Protein AF-A0A820MGD9-F1 (afdb_monomer_lite)

Organism: NCBI:txid433720

InterPro domains:
  IPR023214 HAD superfamily [G3DSA:3.40.50.1000] (1-64)
  IPR036412 HAD-like superfamily [SSF56784] (18-105)
  IPR050324 CDP-alcohol phosphatidyltransferase class-I [PTHR14269] (6-90)

Secondary structure (DSSP, 8-state):
--TT-TTS--SS--S-----EES---SEE--SSSS-EE-HHHHHHHHHHHHHHHHSS----SEE-STT-HHHHHHHHHHHHHHHHHTT--SPP-------S-THHHH---

Sequence (110 aa):
MTNGNPSSPIIRPPISHLPILATNPDLLWMDEAALPRFSHGSFMHCLESLYHKISGYPLQYTTIVGKPSEITFYHAEYLISHHAHEIGLKQPIKRLYAIGDNPNTYFYGD

pLDDT: mean 82.02, std 12.22, range [35.03, 95.94]

Radius of gyration: 19.94 Å; chains: 1; bounding box: 45×24×59 Å

Structure (mmCIF, N/CA/C/O backbone):
data_AF-A0A820MGD9-F1
#
_entry.id   AF-A0A820MGD9-F1
#
loop_
_atom_site.group_PDB
_atom_site.id
_atom_site.type_symbol
_atom_site.label_atom_id
_atom_site.label_alt_id
_atom_site.label_comp_id
_atom_site.label_asym_id
_atom_site.label_entity_id
_atom_site.label_seq_id
_atom_site.pdbx_PDB_ins_code
_atom_site.Cartn_x
_atom_site.Cartn_y
_atom_site.Cartn_z
_atom_site.occupancy
_atom_site.B_iso_or_equiv
_atom_site.auth_seq_id
_atom_site.auth_comp_id
_atom_site.auth_asym_id
_atom_site.auth_atom_id
_atom_site.pdbx_PDB_model_num
ATOM 1 N N . MET A 1 1 ? 25.018 2.278 -16.481 1.00 57.00 1 MET A N 1
ATOM 2 C CA . MET A 1 1 ? 24.135 3.438 -16.222 1.00 57.00 1 MET A CA 1
ATOM 3 C C . MET A 1 1 ? 24.008 4.243 -17.508 1.00 57.00 1 MET A C 1
ATOM 5 O O . MET A 1 1 ? 25.000 4.353 -18.214 1.00 57.00 1 MET A O 1
ATOM 9 N N . THR A 1 2 ? 22.814 4.739 -17.848 1.00 68.50 2 THR A N 1
ATOM 10 C CA . THR A 1 2 ? 22.520 5.410 -19.136 1.00 68.50 2 THR A CA 1
ATOM 11 C C . THR A 1 2 ? 22.708 6.935 -19.108 1.00 68.50 2 THR A C 1
ATOM 13 O O . THR A 1 2 ? 22.453 7.588 -20.116 1.00 68.50 2 THR A O 1
ATOM 16 N N . ASN A 1 3 ? 23.139 7.514 -17.976 1.00 71.25 3 ASN A N 1
ATOM 17 C CA . ASN A 1 3 ? 23.312 8.963 -17.766 1.00 71.25 3 ASN A CA 1
ATOM 18 C C . ASN A 1 3 ? 22.105 9.809 -18.214 1.00 71.25 3 ASN A C 1
ATOM 20 O O . ASN A 1 3 ? 22.264 10.871 -18.807 1.00 71.25 3 ASN A O 1
ATOM 24 N N . GLY A 1 4 ? 20.888 9.322 -17.956 1.00 72.50 4 GLY A N 1
ATOM 25 C CA . GLY A 1 4 ? 19.658 10.038 -18.298 1.00 72.50 4 GLY A CA 1
ATOM 26 C C . GLY A 1 4 ? 19.265 9.979 -19.777 1.00 72.50 4 GLY A C 1
ATOM 27 O O . GLY A 1 4 ? 18.301 10.635 -20.155 1.00 72.50 4 GLY A O 1
ATOM 28 N N . ASN A 1 5 ? 19.956 9.195 -20.614 1.00 78.44 5 ASN A N 1
ATOM 29 C CA . ASN A 1 5 ? 19.561 8.985 -22.005 1.00 78.44 5 ASN A CA 1
ATOM 30 C C . ASN A 1 5 ? 18.581 7.796 -22.124 1.00 78.44 5 ASN A C 1
ATOM 32 O O . ASN A 1 5 ? 19.012 6.649 -21.964 1.00 78.44 5 ASN A O 1
ATOM 36 N N . PRO A 1 6 ? 17.292 8.033 -22.435 1.00 72.38 6 PRO A N 1
ATOM 37 C CA . PRO A 1 6 ? 16.284 6.976 -22.548 1.00 72.38 6 PRO A CA 1
ATOM 38 C C . PRO A 1 6 ? 16.472 6.080 -23.781 1.00 72.38 6 PRO A C 1
ATOM 40 O O . PRO A 1 6 ? 15.975 4.960 -23.798 1.00 72.38 6 PRO A O 1
ATOM 43 N N . SER A 1 7 ? 17.206 6.545 -24.795 1.00 78.38 7 SER A N 1
ATOM 44 C CA . SER A 1 7 ? 17.491 5.792 -26.022 1.00 78.38 7 SER A CA 1
ATOM 45 C C . SER A 1 7 ? 18.752 4.933 -25.914 1.00 78.38 7 SER A C 1
ATOM 47 O O . SER A 1 7 ? 19.055 4.166 -26.827 1.00 78.38 7 SER A O 1
ATOM 49 N N . SER A 1 8 ? 19.521 5.075 -24.830 1.00 77.88 8 SER A N 1
ATOM 50 C CA . SER A 1 8 ? 20.732 4.285 -24.627 1.00 77.88 8 SER A CA 1
ATOM 51 C C . SER A 1 8 ? 20.358 2.878 -24.155 1.00 77.88 8 SER A C 1
ATOM 53 O O . SER A 1 8 ? 19.673 2.748 -23.134 1.00 77.88 8 SER A O 1
ATOM 55 N N . PRO A 1 9 ? 20.785 1.814 -24.859 1.00 67.31 9 PRO A N 1
ATOM 56 C CA . PRO A 1 9 ? 20.445 0.458 -24.468 1.00 67.31 9 PRO A CA 1
ATOM 57 C C . PRO A 1 9 ? 21.039 0.148 -23.095 1.00 67.31 9 PRO A C 1
ATOM 59 O O . PRO A 1 9 ? 22.223 0.375 -22.828 1.00 67.31 9 PRO A O 1
ATOM 62 N N . ILE A 1 10 ? 20.217 -0.411 -22.210 1.00 67.62 10 ILE A N 1
ATOM 63 C CA . ILE A 1 10 ? 20.695 -0.948 -20.941 1.00 67.62 10 ILE A CA 1
ATOM 64 C C . ILE A 1 10 ? 21.442 -2.249 -21.262 1.00 67.62 10 ILE A C 1
ATOM 66 O O . ILE A 1 10 ? 20.842 -3.309 -21.372 1.00 67.62 10 ILE A O 1
ATOM 70 N N . ILE A 1 11 ? 22.765 -2.161 -21.440 1.00 68.50 11 ILE A N 1
ATOM 71 C CA . ILE A 1 11 ? 23.605 -3.305 -21.848 1.00 68.50 11 ILE A CA 1
ATOM 72 C C . ILE A 1 11 ? 23.536 -4.441 -20.812 1.00 68.50 11 ILE A C 1
ATOM 74 O O . ILE A 1 11 ? 23.585 -5.613 -21.176 1.00 68.50 11 ILE A O 1
ATOM 78 N N . ARG A 1 12 ? 23.409 -4.094 -19.522 1.00 72.75 12 ARG A N 1
ATOM 79 C CA . ARG A 1 12 ? 23.159 -5.019 -18.404 1.00 72.75 12 ARG A CA 1
ATOM 80 C C . ARG A 1 12 ? 22.360 -4.296 -17.315 1.00 72.75 12 ARG A C 1
ATOM 82 O O . ARG A 1 12 ? 22.945 -3.451 -16.629 1.00 72.75 12 ARG A O 1
ATOM 89 N N . PRO A 1 13 ? 21.049 -4.555 -17.169 1.00 70.31 13 PRO A N 1
ATOM 90 C CA . PRO A 1 13 ? 20.291 -4.030 -16.043 1.00 70.31 13 PRO A CA 1
ATOM 91 C C . PRO A 1 13 ? 20.892 -4.596 -14.752 1.00 70.31 13 PRO A C 1
ATOM 93 O O . PRO A 1 13 ? 21.212 -5.787 -14.715 1.00 70.31 13 PRO A O 1
ATOM 96 N N . PRO A 1 14 ? 21.107 -3.781 -13.707 1.00 73.38 14 PRO A N 1
ATOM 97 C CA . PRO A 1 14 ? 21.480 -4.329 -12.414 1.00 73.38 14 PRO A CA 1
ATOM 98 C C . PRO A 1 14 ? 20.348 -5.236 -11.917 1.00 73.38 14 PRO A C 1
ATOM 100 O O . PRO A 1 14 ? 19.175 -4.899 -12.059 1.00 73.38 14 PRO A O 1
ATOM 103 N N . ILE A 1 15 ? 20.716 -6.386 -11.347 1.00 74.44 15 ILE A N 1
ATOM 104 C CA . ILE A 1 15 ? 19.758 -7.354 -10.786 1.00 74.44 15 ILE A CA 1
ATOM 105 C C . ILE A 1 15 ? 18.999 -6.733 -9.603 1.00 74.44 15 ILE A C 1
ATOM 107 O O . ILE A 1 15 ? 17.842 -7.060 -9.368 1.00 74.44 15 ILE A O 1
ATOM 111 N N . SER A 1 16 ? 19.646 -5.826 -8.865 1.00 81.50 16 SER A N 1
ATOM 112 C CA . SER A 1 16 ? 19.042 -5.082 -7.764 1.00 81.50 16 SER A CA 1
ATOM 113 C C . SER A 1 16 ? 18.703 -3.646 -8.163 1.00 81.50 16 SER A C 1
ATOM 115 O O . SER A 1 16 ? 19.398 -3.005 -8.956 1.00 81.50 16 SER A O 1
ATOM 117 N N . HIS A 1 17 ? 17.633 -3.124 -7.571 1.00 86.25 17 HIS A N 1
ATOM 118 C CA . HIS A 1 17 ? 17.207 -1.736 -7.696 1.00 86.25 17 HIS A CA 1
ATOM 119 C C . HIS A 1 17 ? 17.181 -1.051 -6.321 1.00 86.25 17 HIS A C 1
ATOM 121 O O . HIS A 1 17 ? 17.412 -1.685 -5.291 1.00 86.25 17 HIS A O 1
ATOM 1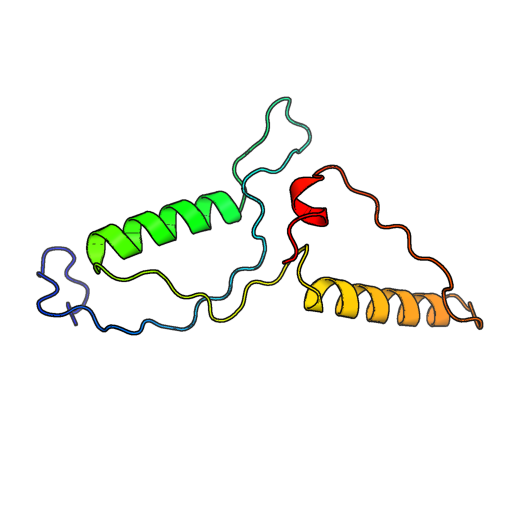27 N N . LEU A 1 18 ? 16.936 0.263 -6.305 1.00 90.00 18 LEU A N 1
ATOM 128 C CA . LEU A 1 18 ? 16.773 1.009 -5.055 1.00 90.00 18 LEU A CA 1
ATOM 129 C C . LEU A 1 18 ? 15.598 0.445 -4.240 1.00 90.00 18 LEU A C 1
ATOM 131 O O . LEU A 1 18 ? 14.625 0.009 -4.853 1.00 90.00 18 LEU A O 1
ATOM 135 N N . PRO A 1 19 ? 15.647 0.488 -2.899 1.00 91.81 19 PRO A N 1
ATOM 136 C CA . PRO A 1 19 ? 14.535 0.066 -2.055 1.00 91.81 19 PRO A CA 1
ATOM 137 C C . PRO A 1 19 ? 13.215 0.734 -2.455 1.00 91.81 19 PRO A C 1
ATOM 139 O O . PRO A 1 19 ? 13.166 1.952 -2.639 1.00 91.81 19 PRO A O 1
ATOM 142 N N . ILE A 1 20 ? 12.150 -0.060 -2.577 1.00 91.88 20 ILE A N 1
ATOM 143 C CA . ILE A 1 20 ? 10.802 0.423 -2.903 1.00 91.88 20 ILE A CA 1
ATOM 144 C C . ILE A 1 20 ? 9.872 0.073 -1.752 1.00 91.88 20 ILE A C 1
ATOM 146 O O . ILE A 1 20 ? 9.792 -1.081 -1.331 1.00 91.88 20 ILE A O 1
ATOM 150 N N . LEU A 1 21 ? 9.160 1.083 -1.263 1.00 91.19 21 LEU A N 1
ATOM 151 C CA . LEU A 1 21 ? 8.151 0.952 -0.223 1.00 91.19 21 LEU A CA 1
ATOM 152 C C . LEU A 1 21 ? 6.779 1.172 -0.856 1.00 91.19 21 LEU A C 1
ATOM 154 O O . LEU A 1 21 ? 6.543 2.214 -1.467 1.00 91.19 21 LEU A O 1
ATOM 158 N N . ALA A 1 22 ? 5.886 0.201 -0.706 1.00 89.62 22 ALA A N 1
ATOM 159 C CA . ALA A 1 22 ? 4.481 0.343 -1.063 1.00 89.62 22 ALA A CA 1
ATOM 160 C C . ALA A 1 22 ? 3.643 0.515 0.203 1.00 89.62 22 ALA A C 1
ATOM 162 O O . ALA A 1 22 ? 3.998 -0.008 1.254 1.00 89.62 22 ALA A O 1
ATOM 163 N N . THR A 1 23 ? 2.552 1.272 0.117 1.00 84.88 23 THR A N 1
ATOM 164 C CA . THR A 1 23 ? 1.786 1.713 1.299 1.00 84.88 23 THR A CA 1
ATOM 165 C C . THR A 1 23 ? 0.302 1.388 1.250 1.00 84.88 23 THR A C 1
ATOM 167 O O . THR A 1 23 ? -0.402 1.579 2.240 1.00 84.88 23 THR A O 1
ATOM 170 N N . ASN A 1 24 ? -0.181 0.933 0.098 1.00 85.69 24 ASN A N 1
ATOM 171 C CA . ASN A 1 24 ? -1.541 0.460 -0.058 1.00 85.69 24 ASN A CA 1
ATOM 172 C C . ASN A 1 24 ? -1.575 -0.552 -1.218 1.00 85.69 24 ASN A C 1
ATOM 174 O O . ASN A 1 24 ? -1.394 -0.135 -2.364 1.00 85.69 24 ASN A O 1
ATOM 178 N N . PRO A 1 25 ? -1.784 -1.850 -0.945 1.00 82.56 25 PRO A N 1
ATOM 179 C CA . PRO A 1 25 ? -1.858 -2.872 -1.984 1.00 82.56 25 PRO A CA 1
ATOM 180 C C . PRO A 1 25 ? -3.217 -2.921 -2.706 1.00 82.56 25 PRO A C 1
ATOM 182 O O . PRO A 1 25 ? -3.374 -3.699 -3.646 1.00 82.56 25 PRO A O 1
ATOM 185 N N . ASP A 1 26 ? -4.204 -2.111 -2.313 1.00 85.56 26 ASP A N 1
ATOM 186 C CA . ASP A 1 26 ? -5.541 -2.143 -2.903 1.00 85.56 26 ASP A CA 1
ATOM 187 C C . ASP A 1 26 ? -5.501 -1.830 -4.400 1.00 85.56 26 ASP A C 1
ATOM 189 O O . ASP A 1 26 ? -5.034 -0.770 -4.824 1.00 85.56 26 ASP A O 1
ATOM 193 N N . LEU A 1 27 ? -6.053 -2.726 -5.219 1.00 85.31 27 LEU A N 1
ATOM 194 C CA . LEU A 1 27 ? -6.202 -2.479 -6.654 1.00 85.31 27 LEU A CA 1
ATOM 195 C C . LEU A 1 27 ? -7.245 -1.397 -6.926 1.00 85.31 27 LEU A C 1
ATOM 197 O O . LEU A 1 27 ? -7.026 -0.511 -7.755 1.00 85.31 27 LEU A O 1
ATOM 201 N N . LEU A 1 28 ? -8.369 -1.471 -6.219 1.00 85.00 28 LEU A N 1
ATOM 202 C CA . LEU A 1 28 ? -9.524 -0.607 -6.398 1.00 85.00 28 LEU A CA 1
ATOM 203 C C . LEU A 1 28 ? -9.917 0.021 -5.068 1.00 85.00 28 LEU A C 1
ATOM 205 O O . LEU A 1 28 ? -9.782 -0.601 -4.018 1.00 85.00 28 LEU A O 1
ATOM 209 N N . TRP A 1 29 ? -10.450 1.232 -5.139 1.00 81.94 29 TRP A N 1
ATOM 210 C CA . TRP A 1 29 ? -11.108 1.890 -4.020 1.00 81.94 29 TRP A CA 1
ATOM 211 C C . TRP A 1 29 ? -12.436 2.494 -4.480 1.00 81.94 29 TRP A C 1
ATOM 213 O O . TRP A 1 29 ? -12.607 2.830 -5.658 1.00 81.94 29 TRP A O 1
ATOM 223 N N . MET A 1 30 ? -13.382 2.589 -3.552 1.00 75.62 30 MET A N 1
ATOM 224 C CA . MET A 1 30 ? -14.671 3.241 -3.755 1.00 75.62 30 MET A CA 1
ATOM 225 C C . MET A 1 30 ? -14.671 4.567 -2.999 1.00 75.62 30 MET A C 1
ATOM 227 O O . MET A 1 30 ? -14.215 4.637 -1.863 1.00 75.62 30 MET A O 1
ATOM 231 N N . ASP A 1 31 ? -15.186 5.606 -3.644 1.00 69.94 31 ASP A N 1
ATOM 232 C CA . ASP A 1 31 ? -15.433 6.920 -3.042 1.00 69.94 31 ASP A CA 1
ATOM 233 C C . ASP A 1 31 ? -16.889 7.316 -3.343 1.00 69.94 31 ASP A C 1
ATOM 235 O O . ASP A 1 31 ? -17.669 6.475 -3.786 1.00 69.94 31 ASP A O 1
ATOM 239 N N . GLU A 1 32 ? -17.270 8.586 -3.213 1.00 68.69 32 GLU A N 1
ATOM 240 C CA . GLU A 1 32 ? -18.621 9.095 -3.537 1.00 68.69 32 GLU A CA 1
ATOM 241 C C . GLU A 1 32 ? -19.112 8.811 -4.978 1.00 68.69 32 GLU A C 1
ATOM 243 O O . GLU A 1 32 ? -20.273 9.047 -5.314 1.00 68.69 32 GLU A O 1
ATOM 248 N N . ALA A 1 33 ? -18.247 8.317 -5.865 1.00 70.56 33 ALA A N 1
ATOM 249 C CA . ALA A 1 33 ? -18.595 8.020 -7.246 1.00 70.56 33 ALA A CA 1
ATOM 250 C C . ALA A 1 33 ? -19.185 6.619 -7.447 1.00 70.56 33 ALA A C 1
ATOM 252 O O . ALA A 1 33 ? -18.816 5.651 -6.794 1.00 70.56 33 ALA A O 1
ATOM 253 N N . ALA A 1 34 ? -20.045 6.499 -8.461 1.00 75.88 34 ALA A N 1
ATOM 254 C CA . ALA A 1 34 ? -20.806 5.284 -8.750 1.00 75.88 34 ALA A CA 1
ATOM 255 C C . ALA A 1 34 ? -19.975 4.063 -9.205 1.00 75.88 34 ALA A C 1
ATOM 257 O O . ALA A 1 34 ? -20.533 2.975 -9.324 1.00 75.88 34 ALA A O 1
ATOM 258 N N . LEU A 1 35 ? -18.678 4.224 -9.499 1.00 81.62 35 LEU A N 1
ATOM 259 C CA . LEU A 1 35 ? -17.814 3.156 -10.014 1.00 81.62 35 LEU A CA 1
ATOM 260 C C . LEU A 1 35 ? -16.483 3.081 -9.245 1.00 81.62 35 LEU A C 1
ATOM 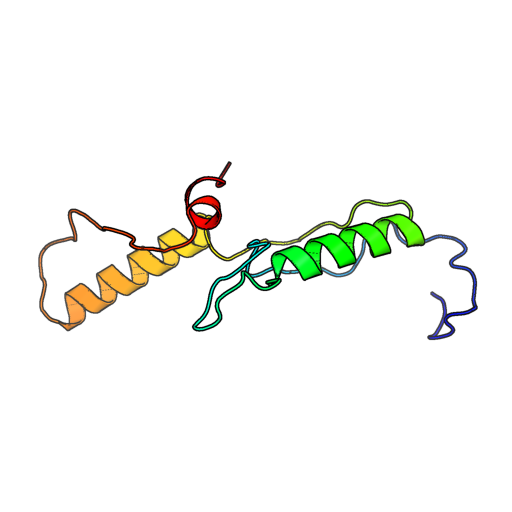262 O O . LEU A 1 35 ? -15.917 4.137 -8.940 1.00 81.62 35 LEU A O 1
ATOM 266 N N . PRO A 1 36 ? -15.942 1.864 -9.016 1.00 83.38 36 PRO A N 1
ATOM 267 C CA . PRO A 1 36 ? -14.620 1.683 -8.423 1.00 83.38 36 PRO A CA 1
ATOM 268 C C . PRO A 1 36 ? -13.530 2.366 -9.239 1.00 83.38 36 PRO A C 1
ATOM 270 O O . PRO A 1 36 ? -13.520 2.306 -10.472 1.00 83.38 36 PRO A O 1
ATOM 273 N N . ARG A 1 37 ? -12.584 2.993 -8.545 1.00 88.19 37 ARG A N 1
ATOM 274 C CA . ARG A 1 37 ? -11.439 3.679 -9.145 1.00 88.19 37 ARG A CA 1
ATOM 275 C C . ARG A 1 37 ? -10.163 2.902 -8.876 1.00 88.19 37 ARG A C 1
ATOM 277 O O . ARG A 1 37 ? -10.029 2.259 -7.839 1.00 88.19 37 ARG A O 1
ATOM 284 N N . PHE A 1 38 ? -9.200 3.012 -9.785 1.00 89.69 38 PHE A N 1
ATOM 285 C CA . PHE A 1 38 ? -7.861 2.487 -9.546 1.00 89.69 38 PHE A CA 1
ATOM 286 C C . PHE A 1 38 ? -7.224 3.162 -8.329 1.00 89.69 38 PHE A C 1
ATOM 288 O O . PHE A 1 38 ? -7.269 4.385 -8.184 1.00 89.69 38 PHE A O 1
ATOM 295 N N . SER A 1 39 ? -6.650 2.338 -7.461 1.00 88.31 39 SER A N 1
ATOM 296 C CA . SER A 1 39 ? -5.897 2.744 -6.278 1.00 88.31 39 SER A CA 1
ATOM 297 C C . SER A 1 39 ? -4.402 2.448 -6.482 1.00 88.31 39 SER A C 1
ATOM 299 O O . SER A 1 39 ? -3.949 2.105 -7.579 1.00 88.31 39 SER A O 1
ATOM 301 N N . HIS A 1 40 ? -3.614 2.614 -5.427 1.00 90.38 40 HIS A N 1
ATOM 302 C CA . HIS A 1 40 ? -2.166 2.451 -5.431 1.00 90.38 40 HIS A CA 1
ATOM 303 C C . HIS A 1 40 ? -1.720 1.051 -5.891 1.00 90.38 40 HIS A C 1
ATOM 305 O O . HIS A 1 40 ? -0.776 0.957 -6.672 1.00 90.38 40 HIS A O 1
ATOM 311 N N . GLY A 1 41 ? -2.437 -0.018 -5.542 1.00 89.81 41 GLY A N 1
ATOM 312 C CA . GLY A 1 41 ? -2.143 -1.370 -6.026 1.00 89.81 41 GLY A CA 1
ATOM 313 C C . GLY A 1 41 ? -2.218 -1.494 -7.552 1.00 89.81 41 GLY A C 1
ATOM 314 O O . GLY A 1 41 ? -1.415 -2.199 -8.158 1.00 89.81 41 GLY A O 1
ATOM 315 N N . SER A 1 42 ? -3.108 -0.747 -8.215 1.00 92.12 42 SER A N 1
ATOM 316 C CA . SER A 1 42 ? -3.141 -0.712 -9.687 1.00 92.12 42 SER A CA 1
ATOM 317 C C . SER A 1 42 ? -1.902 -0.032 -10.273 1.00 92.12 42 SER A C 1
ATOM 319 O O . SER A 1 42 ? -1.376 -0.464 -11.299 1.00 92.12 42 SER A O 1
ATOM 321 N N . PHE A 1 43 ? -1.397 1.014 -9.614 1.00 93.31 43 PHE A N 1
ATOM 322 C CA . PHE A 1 43 ? -0.124 1.629 -9.989 1.00 93.31 43 PHE A CA 1
ATOM 323 C C . PHE A 1 43 ? 1.053 0.666 -9.772 1.00 93.31 43 PHE A C 1
ATOM 325 O O . PHE A 1 43 ? 1.906 0.556 -10.653 1.00 93.31 43 PHE A O 1
ATOM 332 N N . MET A 1 44 ? 1.074 -0.066 -8.653 1.00 93.44 44 MET A N 1
ATOM 333 C CA . MET A 1 44 ? 2.077 -1.101 -8.372 1.00 93.44 44 MET A CA 1
ATOM 334 C C . MET A 1 44 ? 2.101 -2.162 -9.475 1.00 93.44 44 MET A C 1
ATOM 336 O O . MET A 1 44 ? 3.155 -2.411 -10.052 1.00 93.44 44 MET A O 1
ATOM 340 N N . HIS A 1 45 ? 0.937 -2.685 -9.863 1.00 93.88 45 HIS A N 1
ATOM 341 C CA . HIS A 1 45 ? 0.826 -3.683 -10.927 1.00 93.88 45 HIS A CA 1
ATOM 342 C C . HIS A 1 45 ? 1.361 -3.184 -12.283 1.00 93.88 45 HIS A C 1
ATOM 344 O O . HIS A 1 45 ? 2.086 -3.888 -12.997 1.00 93.88 45 HIS A O 1
ATOM 350 N N . CYS A 1 46 ? 1.046 -1.935 -12.642 1.00 95.75 46 CYS A N 1
ATOM 351 C CA . CYS A 1 46 ? 1.603 -1.296 -13.833 1.00 95.75 46 CYS A CA 1
ATOM 352 C C . CYS A 1 46 ? 3.131 -1.164 -13.743 1.00 95.75 46 CYS A C 1
ATOM 354 O O . CYS A 1 46 ? 3.833 -1.434 -14.720 1.00 95.75 46 CYS A O 1
ATOM 356 N N . LEU A 1 47 ? 3.653 -0.764 -12.582 1.00 94.44 47 LEU A N 1
ATOM 357 C CA . LEU A 1 47 ? 5.085 -0.602 -12.349 1.00 94.44 47 LEU A CA 1
ATOM 358 C C . LEU A 1 47 ? 5.833 -1.938 -12.439 1.00 94.44 47 LEU A C 1
ATOM 360 O O . LEU A 1 47 ? 6.855 -2.003 -13.117 1.00 94.44 47 LEU A O 1
ATOM 364 N N . GLU A 1 48 ? 5.315 -2.999 -11.821 1.00 94.44 48 GLU A N 1
ATOM 365 C CA . GLU A 1 48 ? 5.843 -4.366 -11.916 1.00 94.44 48 GLU A CA 1
ATOM 366 C C . GLU A 1 48 ? 5.932 -4.822 -13.374 1.00 94.44 48 GLU A C 1
ATOM 368 O O . GLU A 1 48 ? 6.982 -5.279 -13.831 1.00 94.44 48 GLU A O 1
ATOM 373 N N . SER A 1 49 ? 4.846 -4.628 -14.128 1.00 95.94 49 SER A N 1
ATOM 374 C CA . SER A 1 49 ? 4.758 -5.011 -15.538 1.00 95.94 49 SER A CA 1
ATOM 375 C C . SER A 1 49 ? 5.784 -4.270 -16.397 1.00 95.94 49 SER A C 1
ATOM 377 O O . SER A 1 49 ? 6.469 -4.872 -17.229 1.00 95.94 49 SER A O 1
ATOM 379 N N . LEU A 1 50 ? 5.924 -2.958 -16.191 1.00 94.31 50 LEU A N 1
ATOM 380 C CA . LEU A 1 50 ? 6.902 -2.136 -16.903 1.00 94.31 50 LEU A CA 1
ATOM 381 C C . LEU A 1 50 ? 8.337 -2.501 -16.515 1.00 94.31 50 LEU A C 1
ATOM 383 O O . LEU A 1 50 ? 9.190 -2.636 -17.394 1.00 94.31 50 LEU A O 1
ATOM 387 N N . TYR A 1 51 ? 8.603 -2.700 -15.224 1.00 91.94 51 TYR A N 1
ATOM 388 C CA . TYR A 1 51 ? 9.923 -3.075 -14.728 1.00 91.94 51 TYR A CA 1
ATOM 389 C C . TYR A 1 51 ? 10.362 -4.425 -15.290 1.00 91.94 51 TYR A C 1
ATOM 391 O O . TYR A 1 51 ? 11.479 -4.538 -15.798 1.00 91.94 51 TYR A O 1
ATOM 399 N N . HIS A 1 52 ? 9.474 -5.421 -15.283 1.00 92.06 52 HIS A N 1
ATOM 400 C CA . HIS A 1 52 ? 9.757 -6.732 -15.855 1.00 92.06 52 HIS A CA 1
ATOM 401 C C . HIS A 1 52 ? 10.006 -6.647 -17.361 1.00 92.06 52 HIS A C 1
ATOM 403 O O . HIS A 1 52 ? 10.980 -7.203 -17.861 1.00 92.06 52 HIS A O 1
ATOM 409 N N . LYS A 1 53 ? 9.190 -5.876 -18.088 1.00 90.69 53 LYS A N 1
ATOM 410 C CA . LYS A 1 53 ? 9.349 -5.693 -19.536 1.00 90.69 53 LYS A CA 1
ATOM 411 C C . LYS A 1 53 ? 10.680 -5.038 -19.923 1.00 90.69 53 LYS A C 1
ATOM 413 O O . LYS A 1 53 ? 11.221 -5.357 -20.978 1.00 90.69 53 LYS A O 1
ATOM 418 N N . ILE A 1 54 ? 11.189 -4.114 -19.108 1.00 87.25 54 ILE A N 1
ATOM 419 C CA . ILE A 1 54 ? 12.426 -3.366 -19.390 1.00 87.25 54 ILE A CA 1
ATOM 420 C C . ILE A 1 54 ? 13.668 -4.111 -18.892 1.00 87.25 54 ILE A C 1
ATOM 422 O O . ILE A 1 54 ? 14.693 -4.121 -19.572 1.00 87.25 54 ILE A O 1
ATOM 426 N N . SER A 1 55 ? 13.604 -4.695 -17.695 1.00 87.75 55 SER A N 1
ATOM 427 C CA . SER A 1 55 ? 14.767 -5.282 -17.020 1.00 87.75 55 SER A CA 1
ATOM 428 C C . SER A 1 55 ? 14.877 -6.801 -17.177 1.00 87.75 55 SER A C 1
ATOM 430 O O . SER A 1 55 ? 15.973 -7.337 -17.045 1.00 87.75 55 SER A O 1
ATOM 432 N N . GLY A 1 56 ? 13.765 -7.494 -17.440 1.00 89.19 56 GLY A N 1
ATOM 433 C CA . GLY A 1 56 ? 13.660 -8.955 -17.404 1.00 89.19 56 GLY A CA 1
ATOM 434 C C . GLY A 1 56 ? 13.549 -9.552 -15.994 1.00 89.19 56 GLY A C 1
ATOM 435 O O . GLY A 1 56 ? 13.362 -10.760 -15.863 1.00 89.19 56 GLY A O 1
ATOM 436 N N . TYR A 1 57 ? 13.633 -8.738 -14.937 1.00 89.81 57 TYR A N 1
ATOM 437 C CA . TYR A 1 57 ? 13.588 -9.180 -13.541 1.00 89.81 57 TYR A CA 1
ATOM 438 C C . TYR A 1 57 ? 12.247 -8.830 -12.878 1.00 89.81 57 TYR A C 1
ATOM 440 O O . TYR A 1 57 ? 11.591 -7.874 -13.296 1.00 89.81 57 TYR A O 1
ATOM 448 N N . PRO A 1 58 ? 11.791 -9.595 -11.870 1.00 92.12 58 PRO A N 1
ATOM 449 C CA . PRO A 1 58 ? 10.653 -9.189 -11.051 1.00 92.12 58 PRO A CA 1
ATOM 450 C C . PRO A 1 58 ? 11.018 -7.965 -10.198 1.00 92.12 58 PRO A C 1
ATOM 452 O O . PRO A 1 58 ? 12.145 -7.856 -9.712 1.00 92.12 58 PRO A O 1
ATOM 455 N N . LEU A 1 59 ? 10.061 -7.057 -10.003 1.00 92.38 59 LEU A N 1
ATOM 456 C CA . LEU A 1 59 ? 10.215 -5.935 -9.077 1.00 92.38 59 LEU A CA 1
ATOM 457 C C . LEU A 1 59 ? 10.157 -6.449 -7.632 1.00 92.38 59 LEU A C 1
ATOM 459 O O . LEU A 1 59 ? 9.301 -7.270 -7.307 1.00 92.38 59 LEU A O 1
ATOM 463 N N . GLN A 1 60 ? 11.045 -5.971 -6.762 1.00 91.94 60 GLN A N 1
ATOM 464 C CA . GLN A 1 60 ? 11.116 -6.400 -5.365 1.00 91.94 60 GLN A CA 1
ATOM 465 C C . GLN A 1 60 ? 10.756 -5.259 -4.413 1.00 91.94 60 GLN A C 1
ATOM 467 O O . GLN A 1 60 ? 11.478 -4.272 -4.295 1.00 91.94 60 GLN A O 1
ATOM 472 N N . TYR A 1 61 ? 9.664 -5.400 -3.669 1.00 90.81 61 TYR A N 1
ATOM 473 C CA . TYR A 1 61 ? 9.325 -4.444 -2.619 1.00 90.81 61 TYR A CA 1
ATOM 474 C C . TYR A 1 61 ? 10.135 -4.727 -1.356 1.00 90.81 61 TYR A C 1
ATOM 476 O O . TYR A 1 61 ? 10.196 -5.855 -0.877 1.00 90.81 61 TYR A O 1
ATOM 484 N N . THR A 1 62 ? 10.741 -3.685 -0.791 1.00 90.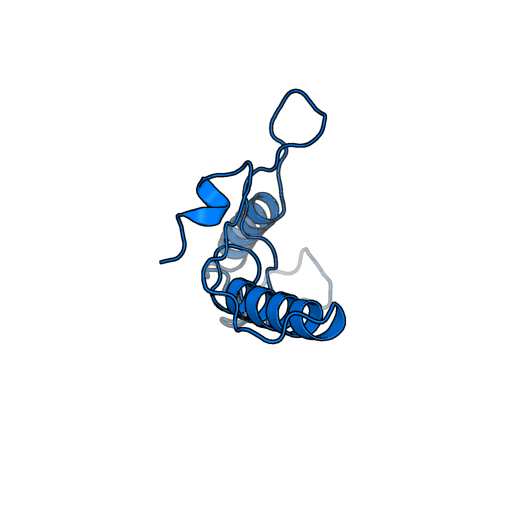44 62 THR A N 1
ATOM 485 C CA . THR A 1 62 ? 11.423 -3.764 0.507 1.00 90.44 62 THR A CA 1
ATOM 486 C C . THR A 1 62 ? 10.415 -3.941 1.631 1.00 90.44 62 THR A C 1
ATOM 488 O O . THR A 1 62 ? 10.655 -4.677 2.584 1.00 90.44 62 THR A O 1
ATOM 491 N N . THR A 1 63 ? 9.279 -3.256 1.535 1.00 86.62 63 THR A N 1
ATOM 492 C CA . THR A 1 63 ? 8.161 -3.407 2.465 1.00 86.62 63 THR A CA 1
ATOM 493 C C . THR A 1 63 ? 6.879 -2.992 1.761 1.00 86.62 63 THR A C 1
ATOM 495 O O . THR A 1 63 ? 6.864 -2.010 1.013 1.00 86.62 63 THR A O 1
ATOM 498 N N . ILE A 1 64 ? 5.806 -3.729 2.031 1.00 82.88 64 ILE A N 1
ATOM 499 C CA . ILE A 1 64 ? 4.441 -3.347 1.686 1.00 82.88 64 ILE A CA 1
ATOM 500 C C . ILE A 1 64 ? 3.724 -3.095 3.012 1.00 82.88 64 ILE A C 1
ATOM 502 O O . ILE A 1 64 ? 3.523 -4.015 3.801 1.00 82.88 64 ILE A O 1
ATOM 506 N N . VAL A 1 65 ? 3.415 -1.834 3.290 1.00 81.88 65 VAL A N 1
ATOM 507 C CA . VAL A 1 65 ? 2.582 -1.418 4.424 1.00 81.88 65 VAL A CA 1
ATOM 508 C C . VAL A 1 65 ? 1.172 -1.096 3.933 1.00 81.88 65 VAL A C 1
ATOM 510 O O . VAL A 1 65 ? 0.915 -1.074 2.729 1.00 81.88 65 VAL A O 1
ATOM 513 N N . GLY A 1 66 ? 0.254 -0.853 4.864 1.00 76.94 66 GLY A N 1
ATOM 514 C CA . GLY A 1 66 ? -1.172 -0.751 4.575 1.00 76.94 66 GLY A CA 1
ATOM 515 C C . GLY A 1 66 ? -1.890 -2.060 4.879 1.00 76.94 66 GLY A C 1
ATOM 516 O O . GLY A 1 66 ? -1.269 -3.104 5.077 1.00 76.94 66 GLY A O 1
ATOM 517 N N . LYS A 1 67 ? -3.214 -2.004 4.978 1.00 73.56 67 LYS A N 1
ATOM 518 C CA . LYS A 1 67 ? -4.021 -3.200 5.235 1.00 73.56 67 LYS A CA 1
ATOM 519 C C . LYS A 1 67 ? -3.829 -4.211 4.087 1.00 73.56 67 LYS A C 1
ATOM 521 O O . LYS A 1 67 ? -3.706 -3.772 2.945 1.00 73.56 67 LYS A O 1
ATOM 526 N N . PRO A 1 68 ? -3.788 -5.523 4.362 1.00 70.19 68 PRO A N 1
ATOM 527 C CA . PRO A 1 68 ? -3.983 -6.180 5.658 1.00 70.19 68 PRO A CA 1
ATOM 528 C C . PRO A 1 68 ? -2.696 -6.413 6.479 1.00 70.19 68 PRO A C 1
ATOM 530 O O . PRO A 1 68 ? -2.719 -7.226 7.395 1.00 70.19 68 PRO A O 1
ATOM 533 N N . SER A 1 69 ? -1.577 -5.729 6.200 1.00 74.00 69 SER A N 1
ATOM 534 C CA . SER A 1 69 ? -0.301 -6.020 6.883 1.00 74.00 69 SER A CA 1
ATOM 535 C C . SER A 1 69 ? -0.396 -5.956 8.414 1.00 74.00 69 SER A C 1
ATOM 537 O O . SER A 1 69 ? -0.937 -5.000 8.983 1.00 74.00 69 SER A O 1
ATOM 539 N N . GLU A 1 70 ? 0.211 -6.941 9.085 1.00 77.94 70 GLU A N 1
ATOM 540 C CA . GLU A 1 70 ? 0.248 -7.033 10.550 1.00 77.94 70 GLU A CA 1
ATOM 541 C C . GLU A 1 70 ? 0.811 -5.764 11.193 1.00 77.94 70 GLU A C 1
ATOM 543 O O . GLU A 1 70 ? 0.264 -5.269 12.172 1.00 77.94 70 GLU A O 1
ATOM 548 N N . ILE A 1 71 ? 1.858 -5.177 10.601 1.00 81.38 71 ILE A N 1
ATOM 549 C CA . ILE A 1 71 ? 2.479 -3.933 11.084 1.00 81.38 71 ILE A CA 1
ATOM 550 C C . ILE A 1 71 ? 1.443 -2.804 11.174 1.00 81.38 71 ILE A C 1
ATOM 552 O O . ILE A 1 71 ? 1.432 -2.047 12.146 1.00 81.38 71 ILE A O 1
ATOM 556 N N . THR A 1 72 ? 0.547 -2.705 10.188 1.00 82.31 72 THR A N 1
ATOM 557 C CA . THR A 1 72 ? -0.517 -1.691 10.181 1.00 82.31 72 THR A CA 1
ATOM 558 C C . THR A 1 72 ? -1.526 -1.950 11.298 1.00 82.31 72 THR A C 1
ATOM 560 O O . THR A 1 72 ? -1.950 -1.006 11.967 1.00 82.31 72 THR A O 1
ATOM 563 N N . PHE A 1 73 ? -1.880 -3.213 11.550 1.00 83.50 73 PHE A N 1
ATOM 564 C CA . PHE A 1 73 ? -2.794 -3.579 12.634 1.00 83.50 73 PHE A CA 1
ATOM 565 C C . PHE A 1 73 ? -2.175 -3.409 14.026 1.00 83.50 73 PHE A C 1
ATOM 567 O O . PHE A 1 73 ? -2.829 -2.829 14.890 1.00 83.50 73 PHE A O 1
ATOM 574 N N . TYR A 1 74 ? -0.919 -3.808 14.239 1.00 86.75 74 TYR A N 1
ATOM 575 C CA . TYR A 1 74 ? -0.206 -3.585 15.502 1.00 86.75 74 TYR A CA 1
ATOM 576 C C . TYR A 1 74 ? -0.064 -2.101 15.818 1.00 86.75 74 TYR A C 1
ATOM 578 O O . TYR A 1 74 ? -0.257 -1.675 16.958 1.00 86.75 74 TYR A O 1
ATOM 586 N N . HIS A 1 75 ? 0.237 -1.286 14.805 1.00 88.19 75 HIS A N 1
ATOM 587 C CA . HIS A 1 75 ? 0.302 0.154 14.995 1.00 88.19 75 HIS A CA 1
ATOM 588 C C . HIS A 1 75 ? -1.071 0.737 15.356 1.00 88.19 75 HIS A C 1
ATOM 590 O O . HIS A 1 75 ? -1.167 1.552 16.272 1.00 88.19 75 HIS A O 1
ATOM 596 N N . ALA A 1 76 ? -2.144 0.281 14.700 1.00 89.06 76 ALA A N 1
ATOM 597 C CA . ALA A 1 76 ? -3.503 0.686 15.045 1.00 89.06 76 ALA A CA 1
ATOM 598 C C . ALA A 1 76 ? -3.882 0.269 16.478 1.00 89.06 76 ALA A C 1
ATOM 600 O O . ALA A 1 76 ? -4.395 1.092 17.231 1.00 89.06 76 ALA A O 1
ATOM 601 N N . GLU A 1 77 ? -3.589 -0.965 16.891 1.00 89.19 77 GLU A N 1
ATOM 602 C CA . GLU A 1 77 ? -3.841 -1.449 18.254 1.00 89.19 77 GLU A CA 1
ATOM 603 C C . GLU A 1 77 ? -3.108 -0.607 19.305 1.00 89.19 77 GLU A C 1
ATOM 605 O O . GLU A 1 77 ? -3.707 -0.214 20.312 1.00 89.19 77 GLU A O 1
ATOM 610 N N . TYR A 1 78 ? -1.838 -0.278 19.054 1.00 91.06 78 TYR A N 1
ATOM 611 C CA . TYR A 1 78 ? -1.047 0.595 19.917 1.00 91.06 78 TYR A CA 1
ATOM 612 C C . TYR A 1 78 ? -1.696 1.976 20.072 1.00 91.06 78 TYR A C 1
ATOM 614 O O . TYR A 1 78 ? -1.899 2.439 21.196 1.00 91.06 78 TYR A O 1
ATOM 622 N N . LEU A 1 79 ? -2.076 2.612 18.958 1.00 93.69 79 LEU A N 1
ATOM 623 C CA . LEU A 1 79 ? -2.709 3.933 18.968 1.00 93.69 79 LEU A CA 1
ATOM 624 C C . LEU A 1 79 ? -4.060 3.917 19.693 1.00 93.69 79 LEU A C 1
ATOM 626 O O . LEU A 1 79 ? -4.331 4.798 20.507 1.00 93.69 79 LEU A O 1
ATOM 630 N N . ILE A 1 80 ? -4.894 2.905 19.443 1.00 93.06 80 ILE A N 1
ATOM 631 C CA . ILE A 1 80 ? -6.209 2.778 20.083 1.00 93.06 80 ILE A CA 1
ATOM 632 C C . ILE A 1 80 ? -6.042 2.536 21.588 1.00 93.06 80 ILE A C 1
ATOM 634 O O . ILE A 1 80 ? -6.759 3.136 22.387 1.00 93.06 80 ILE A O 1
ATOM 638 N N . SER A 1 81 ? -5.079 1.707 21.994 1.00 91.31 81 SER A N 1
ATOM 639 C CA . SER A 1 81 ? -4.783 1.453 23.409 1.00 91.31 81 SER A CA 1
ATOM 640 C C . SER A 1 81 ? -4.293 2.711 24.125 1.00 91.31 81 SER A C 1
ATOM 642 O O . SER A 1 81 ? -4.722 2.991 25.245 1.00 91.31 81 SER A O 1
ATOM 644 N N . HIS A 1 82 ? -3.432 3.493 23.469 1.00 92.50 82 HIS A N 1
ATOM 645 C CA . HIS A 1 82 ? -2.958 4.768 24.000 1.00 92.50 82 HIS A CA 1
ATOM 646 C C . HIS A 1 82 ? -4.113 5.758 24.170 1.00 92.50 82 HIS A C 1
ATOM 648 O O . HIS A 1 82 ? -4.317 6.293 25.258 1.00 92.50 82 HIS A O 1
ATOM 654 N N . HIS A 1 83 ? -4.935 5.919 23.133 1.00 93.94 83 HIS A N 1
ATOM 655 C CA . HIS A 1 83 ? -6.082 6.817 23.168 1.00 93.94 83 HIS A CA 1
ATOM 656 C C . HIS A 1 83 ? -7.126 6.405 24.217 1.00 93.94 83 HIS A C 1
ATOM 658 O O . HIS A 1 83 ? -7.660 7.251 24.931 1.00 93.94 83 HIS A O 1
ATOM 664 N N . ALA A 1 84 ? -7.386 5.102 24.375 1.00 92.75 84 ALA A N 1
ATOM 665 C CA . ALA A 1 84 ? -8.273 4.584 25.415 1.00 92.75 84 ALA A CA 1
ATOM 666 C C . ALA A 1 84 ? -7.815 5.022 26.816 1.00 92.75 84 ALA A C 1
ATOM 668 O O . ALA A 1 84 ? -8.631 5.454 27.634 1.00 92.75 84 ALA A O 1
ATOM 669 N N . HIS A 1 85 ? -6.507 4.973 27.075 1.00 91.81 85 HIS A N 1
ATOM 670 C CA . HIS A 1 85 ? -5.941 5.448 28.331 1.00 91.81 85 HIS A CA 1
ATOM 671 C C . HIS A 1 85 ? -6.127 6.965 28.513 1.00 91.81 85 HIS A C 1
ATOM 673 O O . HIS A 1 85 ? -6.511 7.404 29.597 1.00 91.81 85 HIS A O 1
ATOM 679 N N . GLU A 1 86 ? -5.913 7.766 27.463 1.00 94.25 86 GLU A N 1
ATOM 680 C CA . GLU A 1 86 ? -6.108 9.227 27.491 1.00 94.25 86 GLU A CA 1
ATOM 681 C C . GLU A 1 86 ? -7.549 9.632 27.828 1.00 94.25 86 GLU A C 1
ATOM 683 O O . GLU A 1 86 ? -7.761 10.562 28.605 1.00 94.25 86 GLU A O 1
ATOM 688 N N . ILE A 1 87 ? -8.546 8.907 27.310 1.00 94.81 87 ILE A N 1
ATOM 689 C CA . ILE A 1 87 ? -9.968 9.166 27.598 1.00 94.81 87 ILE A CA 1
ATOM 690 C C . ILE A 1 87 ? -10.445 8.545 28.924 1.00 94.81 87 ILE A C 1
ATOM 692 O O . ILE A 1 87 ? -11.634 8.581 29.241 1.00 94.81 87 ILE A O 1
ATOM 696 N N . GLY A 1 88 ? -9.532 7.976 29.718 1.00 93.69 88 GLY A N 1
ATOM 697 C CA . GLY A 1 88 ? -9.807 7.467 31.062 1.00 93.69 88 GLY A CA 1
ATOM 698 C C . GLY A 1 88 ? -10.291 6.015 31.130 1.00 93.69 88 GLY A C 1
ATOM 699 O O . GLY A 1 88 ? -10.716 5.569 32.203 1.00 93.69 88 GLY A O 1
ATOM 700 N N . LEU A 1 89 ? -10.211 5.243 30.040 1.00 91.38 89 LEU A N 1
ATOM 701 C CA . LEU A 1 89 ? -10.458 3.800 30.079 1.00 91.38 89 LEU A CA 1
ATOM 702 C C . LEU A 1 89 ? -9.257 3.095 30.720 1.00 91.38 89 LEU A C 1
ATOM 704 O O . LEU A 1 89 ? -8.193 2.949 30.129 1.00 91.38 89 LEU A O 1
ATOM 708 N N . LYS A 1 90 ? -9.448 2.633 31.957 1.00 85.75 90 LYS A N 1
ATOM 709 C CA . LYS A 1 90 ? -8.404 1.951 32.746 1.00 85.75 90 LYS A CA 1
ATOM 710 C C . LYS A 1 90 ? -8.290 0.453 32.467 1.00 85.75 90 LYS A C 1
ATOM 712 O O . LYS A 1 90 ? -7.334 -0.177 32.908 1.00 85.75 90 LYS A O 1
ATOM 717 N N . GLN A 1 91 ? -9.294 -0.135 31.819 1.00 89.00 91 GLN A N 1
ATOM 718 C CA . GLN A 1 91 ? -9.291 -1.557 31.484 1.00 89.00 91 GLN A CA 1
ATOM 719 C C . GLN A 1 91 ? -8.772 -1.770 30.059 1.00 89.00 91 GLN A C 1
ATOM 721 O O . GLN A 1 91 ? -9.079 -0.957 29.187 1.00 89.00 91 GLN A O 1
ATOM 726 N N . PRO A 1 92 ? -8.044 -2.872 29.803 1.00 86.88 92 PRO A N 1
ATOM 727 C CA . PRO A 1 92 ? -7.588 -3.204 28.462 1.00 86.88 92 PRO A CA 1
ATOM 728 C C . PRO A 1 92 ? -8.771 -3.456 27.520 1.00 86.88 92 PRO A C 1
ATOM 730 O O . PRO A 1 92 ? -9.809 -4.000 27.920 1.00 86.88 92 PRO A O 1
ATOM 733 N N . ILE A 1 93 ? -8.596 -3.084 26.253 1.00 87.75 93 ILE A N 1
ATOM 734 C CA . ILE A 1 93 ? -9.580 -3.308 25.193 1.00 87.75 93 ILE A CA 1
ATOM 735 C C . ILE A 1 93 ? -9.706 -4.814 24.963 1.00 87.75 93 ILE A C 1
ATOM 737 O O . ILE A 1 93 ? -8.736 -5.488 24.640 1.00 87.75 93 ILE A O 1
ATOM 741 N N . LYS A 1 94 ? -10.916 -5.358 25.143 1.00 89.12 94 LYS A N 1
ATOM 742 C CA . LYS A 1 94 ? -11.169 -6.806 25.007 1.00 89.12 94 LYS A CA 1
ATOM 743 C C . LYS A 1 94 ? -11.577 -7.227 23.599 1.00 89.12 94 LYS A C 1
ATOM 745 O O . LYS A 1 94 ? -11.496 -8.406 23.275 1.00 89.12 94 LYS A O 1
ATOM 750 N N . ARG A 1 95 ? -12.120 -6.297 22.811 1.00 88.31 95 ARG A N 1
ATOM 751 C CA . ARG A 1 95 ? -12.612 -6.543 21.452 1.00 88.31 95 ARG A CA 1
ATOM 752 C C . ARG A 1 95 ? -12.428 -5.288 20.617 1.00 88.31 95 ARG A C 1
ATOM 754 O O . ARG A 1 95 ? -12.839 -4.213 21.048 1.00 88.31 95 ARG A O 1
ATOM 761 N N . LEU A 1 96 ? -11.866 -5.459 19.428 1.00 85.00 96 LEU A N 1
ATOM 762 C CA . LEU A 1 96 ? -11.752 -4.430 18.407 1.00 85.00 96 LEU A CA 1
ATOM 763 C C . LEU A 1 96 ? -12.533 -4.889 17.176 1.00 85.00 96 LEU A C 1
ATOM 765 O O . LEU A 1 96 ? -12.334 -6.002 16.696 1.00 85.00 96 LEU A O 1
ATOM 769 N N . TYR A 1 97 ? -13.430 -4.041 16.683 1.00 86.62 97 TYR A N 1
ATOM 770 C CA . TYR A 1 97 ? -14.194 -4.301 15.468 1.00 86.62 97 TYR A CA 1
ATOM 771 C C . TYR A 1 97 ? -13.686 -3.367 14.373 1.00 86.62 97 TYR A C 1
ATOM 773 O O . TYR A 1 97 ? -13.932 -2.163 14.420 1.00 86.62 97 TYR A O 1
ATOM 781 N N . ALA A 1 98 ? -12.955 -3.915 13.403 1.00 83.12 98 ALA A N 1
ATOM 782 C CA . ALA A 1 98 ? -12.573 -3.183 12.204 1.00 83.12 98 ALA A CA 1
ATOM 783 C C . ALA A 1 98 ? -13.751 -3.193 11.221 1.00 83.12 98 ALA A C 1
ATOM 785 O O . ALA A 1 98 ? -14.211 -4.258 10.816 1.00 83.12 98 ALA A O 1
ATOM 786 N N . ILE A 1 99 ? -14.249 -2.010 10.860 1.00 83.00 99 ILE A N 1
ATOM 787 C CA . ILE A 1 99 ? -15.340 -1.842 9.894 1.00 83.00 99 ILE A CA 1
ATOM 788 C C . ILE A 1 99 ? -14.747 -1.253 8.616 1.00 83.00 99 ILE A C 1
ATOM 790 O O . ILE A 1 99 ? -13.997 -0.277 8.671 1.00 83.00 99 ILE A O 1
ATOM 794 N N . GLY A 1 100 ? -15.087 -1.836 7.470 1.00 76.56 100 GLY A N 1
ATOM 795 C CA . GLY A 1 100 ? -14.684 -1.325 6.170 1.00 76.56 100 GLY A CA 1
ATO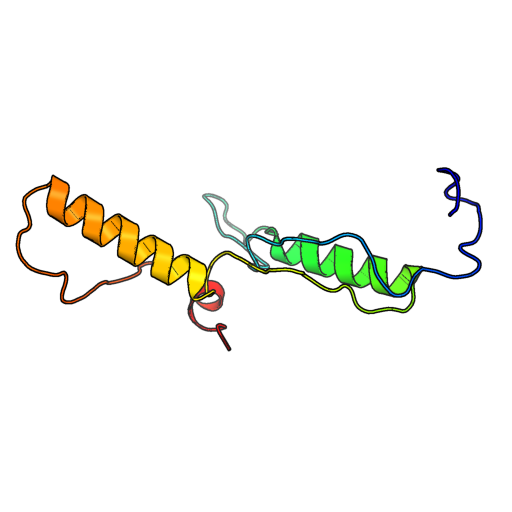M 796 C C . GLY A 1 100 ? -15.521 -1.877 5.029 1.00 76.56 100 GLY A C 1
ATOM 797 O O . GLY A 1 100 ? -16.311 -2.800 5.201 1.00 76.56 100 GLY A O 1
ATOM 798 N N . ASP A 1 101 ? -15.330 -1.267 3.873 1.00 73.81 101 ASP A N 1
ATOM 799 C CA . ASP A 1 101 ? -16.105 -1.424 2.646 1.00 73.81 101 ASP A CA 1
ATOM 800 C C . ASP A 1 101 ? -15.454 -2.374 1.628 1.00 73.81 101 ASP 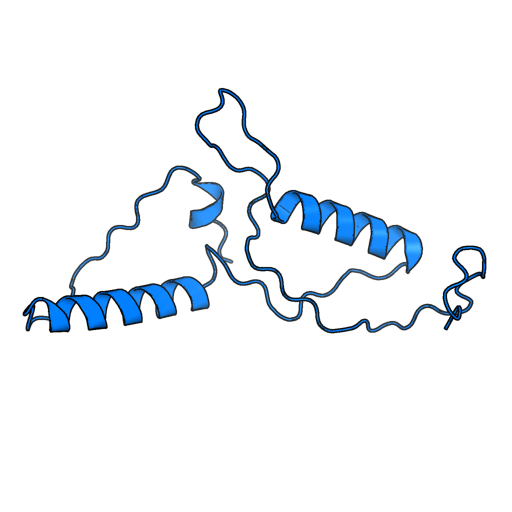A C 1
ATOM 802 O O . ASP A 1 101 ? -16.156 -2.961 0.807 1.00 73.81 101 ASP A O 1
ATOM 806 N N . ASN A 1 102 ? -14.132 -2.567 1.696 1.00 68.69 102 ASN A N 1
ATOM 807 C CA . ASN A 1 102 ? -13.400 -3.436 0.777 1.00 68.69 102 ASN A CA 1
ATOM 808 C C . ASN A 1 102 ? -12.978 -4.768 1.428 1.00 68.69 102 ASN A C 1
ATOM 810 O O . ASN A 1 102 ? -11.945 -4.812 2.097 1.00 68.69 102 ASN A O 1
ATOM 814 N N . PRO A 1 103 ? -13.706 -5.881 1.211 1.00 65.19 103 PRO A N 1
ATOM 815 C CA . PRO A 1 103 ? -13.340 -7.178 1.781 1.00 65.19 103 PRO A CA 1
ATOM 816 C C . PRO A 1 103 ? -11.953 -7.666 1.325 1.00 65.19 103 PRO A C 1
ATOM 818 O O . PRO A 1 103 ? -11.249 -8.302 2.107 1.00 65.19 103 PRO A O 1
ATOM 821 N N . ASN A 1 104 ? -11.498 -7.316 0.117 1.00 63.03 104 ASN A N 1
ATOM 822 C CA . ASN A 1 104 ? -10.182 -7.750 -0.373 1.00 63.03 104 ASN A CA 1
ATOM 823 C C . ASN A 1 104 ? -9.019 -7.131 0.421 1.00 63.03 104 ASN A C 1
ATOM 825 O O . ASN A 1 104 ? -7.959 -7.740 0.517 1.00 63.03 104 ASN A O 1
ATOM 829 N N . THR A 1 105 ? -9.236 -5.972 1.045 1.00 59.28 105 THR A N 1
ATOM 830 C CA . THR A 1 105 ? -8.262 -5.282 1.904 1.00 59.28 105 THR A CA 1
ATOM 831 C C . THR A 1 105 ? -8.132 -5.923 3.290 1.00 59.28 105 THR A C 1
ATOM 833 O O . THR A 1 105 ? -7.166 -5.656 4.001 1.00 59.28 105 THR A O 1
ATOM 836 N N . TYR A 1 106 ? -9.099 -6.755 3.701 1.00 53.16 106 TYR A N 1
ATOM 837 C CA . TYR A 1 106 ? -9.142 -7.366 5.036 1.00 53.16 106 TYR A CA 1
ATOM 838 C C . TYR A 1 106 ? -8.781 -8.857 5.051 1.00 53.16 106 TYR A C 1
ATOM 840 O O . TYR A 1 106 ? -8.315 -9.331 6.082 1.00 53.16 106 TYR A O 1
ATOM 848 N N . PHE A 1 107 ? -8.993 -9.592 3.951 1.00 48.69 107 PHE A N 1
ATOM 849 C CA . PHE A 1 107 ? -8.886 -11.061 3.941 1.00 48.69 107 PHE A CA 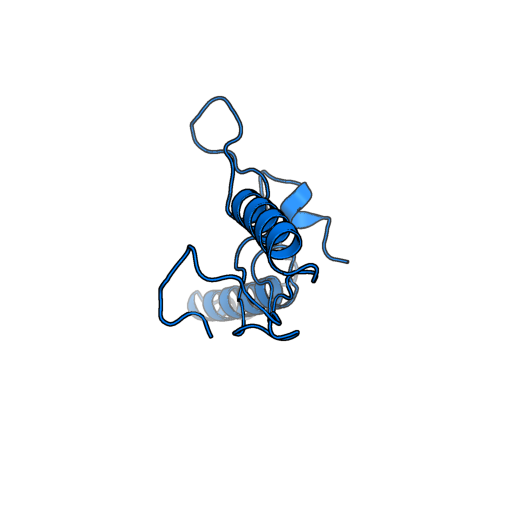1
ATOM 850 C C . PHE A 1 107 ? -7.642 -11.638 3.245 1.00 48.69 107 PHE A C 1
ATOM 852 O O . PHE A 1 107 ? -7.367 -12.815 3.442 1.00 48.69 107 PHE A O 1
ATOM 859 N N . TYR A 1 108 ? -6.873 -10.848 2.487 1.00 44.31 108 TYR A N 1
ATOM 860 C CA . TYR A 1 108 ? -5.638 -11.311 1.828 1.00 44.31 108 TYR A CA 1
ATOM 861 C C . TYR A 1 108 ? -4.383 -10.847 2.574 1.00 44.31 108 TYR A C 1
ATOM 863 O O . TYR A 1 108 ? -3.563 -10.100 2.043 1.00 44.31 108 TYR A O 1
ATOM 871 N N . GLY A 1 109 ? -4.280 -11.225 3.846 1.00 41.81 109 GLY A N 1
ATOM 872 C CA . GLY A 1 109 ? -3.009 -11.254 4.562 1.00 41.81 109 GLY A CA 1
ATOM 873 C C . GLY A 1 109 ? -2.596 -12.711 4.682 1.00 41.81 109 GLY A C 1
ATOM 874 O O . GLY A 1 109 ? -3.061 -13.374 5.604 1.00 41.81 109 GLY A O 1
ATOM 875 N N . ASP A 1 110 ? -1.815 -13.195 3.717 1.00 35.03 110 ASP A N 1
ATOM 876 C CA . ASP A 1 110 ? -1.077 -14.460 3.833 1.00 35.03 110 ASP A CA 1
ATOM 877 C C . ASP A 1 110 ? 0.305 -14.194 4.447 1.00 35.03 110 ASP A C 1
ATOM 879 O O . ASP A 1 110 ? 0.958 -13.207 4.021 1.00 35.03 110 ASP A O 1
#

Foldseek 3Di:
DQVPDPPDQPPADPLDDDAAEAAALDQWDDDPDPDTDGDSNVVVVVVQVVCCVRHVYGDDHPYYHAAPDPVNVVVVLVVVQVVCVVVPNPDRDPDDDDDDDDVVRHPPDD